Protein AF-A0A3D5Q5V5-F1 (afdb_monomer)

Sequence (72 aa):
MKNHFEMTAWSALVLAADRHENDPVAVDAGVPCKALAPVAGVPMLQRVLDAISASDRIRRITLVGPPRKWLE

pLDDT: mean 90.41, std 13.44, range [42.25, 98.0]

Mean predicted aligned error: 5.4 Å

Foldseek 3Di:
DPPPPPVAADEAEAEFADPDFPDVCCVVQVHRGNQQRDDPHGRVVVVVVVVQVPDPRYDYYHYDHDDVVRVD

Radius of gyration: 15.91 Å; Cα contacts (8 Å, |Δi|>4): 90; chains: 1; bounding box: 49×22×40 Å

Structure (mmCIF, N/CA/C/O backbone):
data_AF-A0A3D5Q5V5-F1
#
_entry.id   AF-A0A3D5Q5V5-F1
#
loop_
_atom_site.group_PDB
_atom_site.id
_atom_site.type_symbol
_atom_site.label_atom_id
_atom_site.label_alt_id
_atom_site.label_comp_id
_atom_site.label_asym_id
_atom_site.label_entity_id
_atom_site.label_seq_id
_atom_site.pdbx_PDB_ins_code
_atom_site.Cartn_x
_atom_site.Cartn_y
_atom_site.Cartn_z
_atom_site.occupancy
_atom_site.B_iso_or_equiv
_atom_site.auth_seq_id
_atom_site.auth_comp_id
_atom_site.auth_asym_id
_atom_site.auth_atom_id
_atom_site.pdbx_PDB_model_num
ATOM 1 N N . MET A 1 1 ? 34.820 1.599 -25.569 1.00 42.25 1 MET A N 1
ATOM 2 C CA . MET A 1 1 ? 33.868 2.523 -24.916 1.00 42.25 1 MET A CA 1
ATOM 3 C C . MET A 1 1 ? 32.696 1.694 -24.401 1.00 42.25 1 MET A C 1
ATOM 5 O O . MET A 1 1 ? 31.908 1.232 -25.213 1.00 42.25 1 MET A O 1
ATOM 9 N N . LYS A 1 2 ? 32.625 1.375 -23.102 1.00 46.09 2 LYS A N 1
ATOM 10 C CA . LYS A 1 2 ? 31.445 0.690 -22.545 1.00 46.09 2 LYS A CA 1
ATOM 11 C C . LYS A 1 2 ? 30.361 1.755 -22.359 1.00 46.09 2 LYS A C 1
ATOM 13 O O . LYS A 1 2 ? 30.577 2.690 -21.593 1.00 46.09 2 LYS A O 1
ATOM 18 N N . ASN A 1 3 ? 29.269 1.659 -23.117 1.00 48.91 3 ASN A N 1
ATOM 19 C CA . ASN A 1 3 ? 28.098 2.526 -22.980 1.00 48.91 3 ASN A CA 1
ATOM 20 C C . ASN A 1 3 ? 27.580 2.419 -21.542 1.00 48.91 3 ASN A C 1
ATOM 22 O O . ASN A 1 3 ? 26.981 1.414 -21.180 1.00 48.91 3 ASN A O 1
ATOM 26 N N . HIS A 1 4 ? 27.816 3.446 -20.727 1.00 51.84 4 HIS A N 1
ATOM 27 C CA . HIS A 1 4 ? 27.416 3.506 -19.316 1.00 51.84 4 HIS A CA 1
ATOM 28 C C . HIS A 1 4 ? 25.911 3.779 -19.127 1.00 51.84 4 HIS A C 1
ATOM 30 O O . HIS A 1 4 ? 25.496 4.297 -18.098 1.00 51.84 4 HIS A O 1
ATOM 36 N N . PHE A 1 5 ? 25.073 3.391 -20.092 1.00 54.91 5 PHE A N 1
ATOM 37 C CA . PHE A 1 5 ? 23.657 3.140 -19.829 1.00 54.91 5 PHE A CA 1
ATOM 38 C C . PHE A 1 5 ? 23.529 1.774 -19.136 1.00 54.91 5 PHE A C 1
ATOM 40 O O . PHE A 1 5 ? 22.822 0.885 -19.605 1.00 54.91 5 PHE A O 1
ATOM 47 N N . GLU A 1 6 ? 24.224 1.580 -18.011 1.00 60.53 6 GLU A N 1
ATOM 48 C CA . GLU A 1 6 ? 23.676 0.664 -17.017 1.00 60.53 6 GLU A CA 1
ATOM 49 C C . GLU A 1 6 ? 22.315 1.244 -16.647 1.00 60.53 6 GLU A C 1
ATOM 51 O O . GLU A 1 6 ? 22.218 2.412 -16.266 1.00 60.53 6 GLU A O 1
ATOM 56 N N . MET A 1 7 ? 21.248 0.469 -16.842 1.00 66.00 7 MET A N 1
ATOM 57 C CA . MET A 1 7 ? 19.909 0.894 -16.458 1.00 66.00 7 MET A CA 1
ATOM 58 C C . MET A 1 7 ? 19.916 1.204 -14.962 1.00 66.00 7 MET A C 1
ATOM 60 O O . MET A 1 7 ? 19.901 0.287 -14.142 1.00 66.00 7 MET A O 1
ATOM 64 N N . THR A 1 8 ? 19.994 2.491 -14.611 1.00 78.75 8 THR A N 1
ATOM 65 C CA . THR A 1 8 ? 20.139 2.931 -13.225 1.00 78.75 8 THR A CA 1
ATOM 66 C C . THR A 1 8 ? 18.978 2.378 -12.411 1.00 78.75 8 THR A C 1
ATOM 68 O O . THR A 1 8 ? 17.815 2.681 -12.686 1.00 78.75 8 THR A O 1
ATOM 71 N N . ALA A 1 9 ? 19.308 1.525 -11.446 1.00 88.50 9 ALA A N 1
ATOM 72 C CA . ALA A 1 9 ? 18.352 0.901 -10.554 1.00 88.50 9 ALA A CA 1
ATOM 73 C C . ALA A 1 9 ? 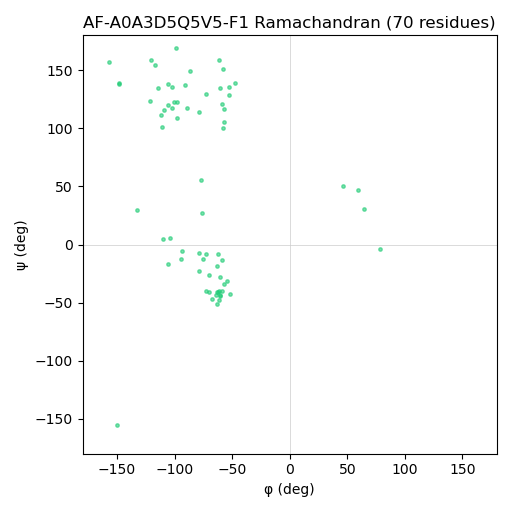18.168 1.756 -9.299 1.00 88.50 9 ALA A C 1
ATOM 75 O O . ALA A 1 9 ? 19.141 2.222 -8.707 1.00 88.50 9 ALA A O 1
ATOM 76 N N . TRP A 1 10 ? 16.921 1.907 -8.863 1.00 95.62 10 TRP A N 1
ATOM 77 C CA . TRP A 1 10 ? 16.557 2.692 -7.689 1.00 95.62 10 TRP A CA 1
ATOM 78 C C . TRP A 1 10 ? 15.843 1.835 -6.645 1.00 95.62 10 TRP A C 1
ATOM 80 O O . TRP A 1 10 ? 15.263 0.784 -6.940 1.00 95.62 10 TRP A O 1
ATOM 90 N N . SER A 1 11 ? 15.878 2.318 -5.406 1.00 96.94 11 SER A N 1
ATOM 91 C CA . SER A 1 11 ? 15.018 1.839 -4.325 1.00 96.94 11 SER A CA 1
ATOM 92 C C . SER A 1 11 ? 13.929 2.875 -4.062 1.00 96.94 11 SER A C 1
ATOM 94 O O . SER A 1 11 ? 14.216 4.070 -4.032 1.00 96.94 11 SER A O 1
ATOM 96 N N . ALA A 1 12 ? 12.698 2.421 -3.853 1.00 98.00 12 ALA A N 1
ATOM 97 C CA . ALA A 1 12 ? 11.570 3.266 -3.489 1.00 98.00 12 ALA A CA 1
ATOM 98 C C . ALA A 1 12 ? 11.275 3.149 -1.986 1.00 98.00 12 ALA A C 1
ATOM 100 O O . ALA A 1 12 ? 11.227 2.045 -1.444 1.00 98.00 12 ALA A O 1
ATOM 101 N N . LEU A 1 13 ? 11.045 4.285 -1.326 1.00 98.00 13 LEU A N 1
ATOM 102 C CA . LEU A 1 13 ? 10.508 4.365 0.032 1.00 98.00 13 LEU A CA 1
ATOM 103 C C . LEU A 1 13 ? 9.077 4.902 -0.051 1.00 98.00 13 LEU A C 1
ATOM 105 O O . LEU A 1 13 ? 8.869 6.040 -0.468 1.00 98.00 13 LEU A O 1
ATOM 109 N N . VAL A 1 14 ? 8.102 4.087 0.339 1.00 97.75 14 VAL A N 1
ATOM 110 C CA . VAL A 1 14 ? 6.682 4.447 0.338 1.00 97.75 14 VAL A CA 1
ATOM 111 C C . VAL A 1 14 ? 6.262 4.765 1.767 1.00 97.75 14 VAL A C 1
ATOM 113 O O . VAL A 1 14 ? 6.319 3.896 2.634 1.00 97.75 14 VAL A O 1
ATOM 116 N N . LEU A 1 15 ? 5.844 6.007 2.009 1.00 97.19 15 LEU A N 1
ATOM 117 C CA . LEU A 1 15 ? 5.288 6.452 3.287 1.00 97.19 15 LEU A CA 1
ATOM 118 C C . LEU A 1 15 ? 3.761 6.429 3.190 1.00 97.19 15 LEU A C 1
ATOM 120 O O . LEU A 1 15 ? 3.178 7.244 2.478 1.00 97.19 15 LEU A O 1
ATOM 124 N N . ALA A 1 16 ? 3.120 5.489 3.877 1.00 95.94 16 ALA A N 1
ATOM 125 C CA . ALA A 1 16 ? 1.690 5.213 3.728 1.00 95.94 16 ALA A CA 1
ATOM 126 C C . ALA A 1 16 ? 0.956 5.093 5.071 1.00 95.94 16 ALA A C 1
ATOM 128 O O . ALA A 1 16 ? -0.003 4.342 5.184 1.00 95.94 16 ALA A O 1
ATOM 129 N N . ALA A 1 17 ? 1.428 5.792 6.101 1.00 92.44 17 ALA A N 1
ATOM 130 C CA . ALA A 1 17 ? 0.749 5.887 7.390 1.00 92.44 17 ALA A CA 1
ATOM 131 C C . ALA A 1 17 ? -0.044 7.200 7.506 1.00 92.44 17 ALA A C 1
ATOM 133 O O . ALA A 1 17 ? 0.124 8.128 6.706 1.00 92.44 17 ALA A O 1
ATOM 134 N N . ASP A 1 18 ? -0.876 7.291 8.539 1.00 91.94 18 ASP A N 1
ATOM 135 C CA . ASP A 1 18 ? -1.550 8.532 8.906 1.00 91.94 18 ASP A CA 1
ATOM 136 C C . ASP A 1 18 ? -0.686 9.391 9.827 1.00 91.94 18 ASP A C 1
ATOM 138 O O . ASP A 1 18 ? 0.140 8.899 10.593 1.00 91.94 18 ASP A O 1
ATOM 142 N N . ARG A 1 19 ? -0.861 10.712 9.723 1.00 86.31 19 ARG A N 1
ATOM 143 C CA . ARG A 1 19 ? -0.114 11.690 10.534 1.00 86.31 19 ARG A CA 1
ATOM 144 C C . ARG A 1 19 ? -0.673 11.831 11.953 1.00 86.31 19 ARG A C 1
ATOM 146 O O . ARG A 1 19 ? 0.029 12.292 12.843 1.00 86.31 19 ARG A O 1
ATOM 153 N N . HIS A 1 20 ? -1.937 11.481 12.130 1.00 85.00 20 HIS A N 1
ATOM 154 C CA . HIS A 1 20 ? -2.726 11.658 13.341 1.00 85.00 20 HIS A CA 1
ATOM 155 C C . HIS A 1 20 ? -3.869 10.646 13.297 1.00 85.00 20 HIS A C 1
ATOM 157 O O . HIS A 1 20 ? -4.252 10.182 12.220 1.00 85.00 20 HIS A O 1
ATOM 163 N N . GLU A 1 21 ? -4.404 10.318 14.468 1.00 80.06 21 GLU A N 1
ATOM 164 C CA . GLU A 1 21 ? -5.633 9.539 14.582 1.00 80.06 21 GLU A CA 1
ATOM 165 C C . GLU A 1 21 ? -6.788 10.251 13.858 1.00 80.06 21 GLU A C 1
ATOM 167 O O . GLU A 1 21 ? -6.807 11.481 13.767 1.00 80.06 21 GLU A O 1
ATOM 172 N N . ASN A 1 22 ? -7.757 9.480 13.357 1.00 86.88 22 ASN A N 1
ATOM 173 C CA . ASN A 1 22 ? -8.938 9.987 12.647 1.00 86.88 22 ASN A CA 1
ATOM 174 C C . ASN A 1 22 ? -8.613 10.807 11.383 1.00 86.88 22 ASN A C 1
ATOM 176 O O . ASN A 1 22 ? -9.180 11.881 11.174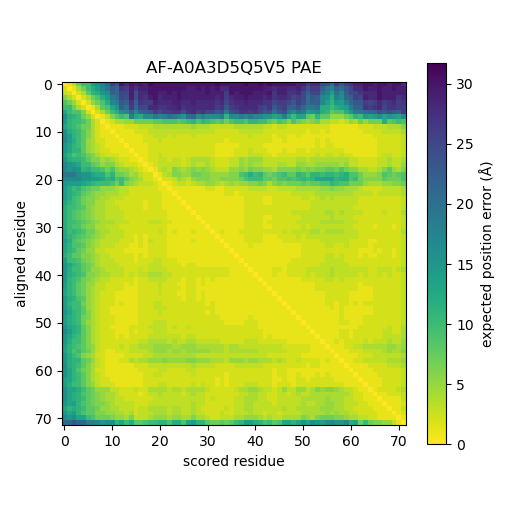 1.00 86.88 22 ASN A O 1
ATOM 180 N N . ASP A 1 23 ? -7.712 10.315 10.522 1.00 94.19 23 ASP A N 1
ATOM 181 C CA . ASP A 1 23 ? -7.524 10.911 9.193 1.00 94.19 23 ASP A CA 1
ATOM 182 C C . ASP A 1 23 ? -8.884 10.997 8.462 1.00 94.19 23 ASP A C 1
ATOM 184 O O . ASP A 1 23 ? -9.585 9.984 8.390 1.00 94.19 23 ASP A O 1
ATOM 188 N N . PRO A 1 24 ? -9.286 12.168 7.926 1.00 95.44 24 PRO A N 1
ATOM 189 C CA . PRO A 1 24 ? -10.623 12.346 7.360 1.00 95.4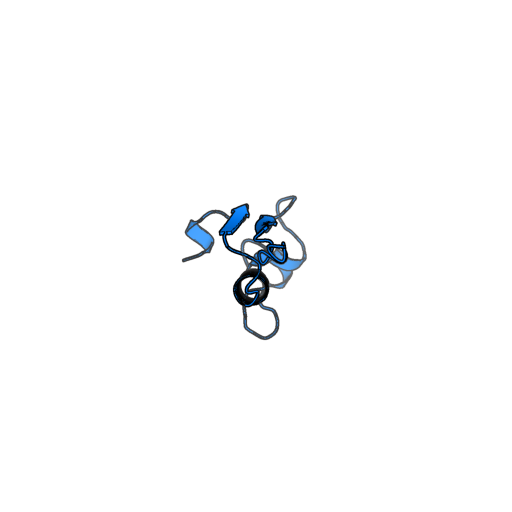4 24 PRO A CA 1
ATOM 190 C C . PRO A 1 24 ? -10.963 11.354 6.247 1.00 95.44 24 PRO A C 1
ATOM 192 O O . PRO A 1 24 ? -12.109 10.929 6.141 1.00 95.44 24 PRO A O 1
ATOM 195 N N . VAL A 1 25 ? -9.973 10.953 5.443 1.00 96.06 25 VAL A N 1
ATOM 196 C CA . VAL A 1 25 ? -10.176 9.978 4.364 1.00 96.06 25 VAL A CA 1
ATOM 197 C C . VAL A 1 25 ? -10.372 8.581 4.942 1.00 96.06 25 VAL A C 1
ATOM 199 O O . VAL A 1 25 ? -11.212 7.832 4.457 1.00 96.06 25 VAL A O 1
ATOM 202 N N . ALA A 1 26 ? -9.618 8.227 5.985 1.00 96.06 26 ALA A N 1
ATOM 203 C CA . ALA A 1 26 ? -9.77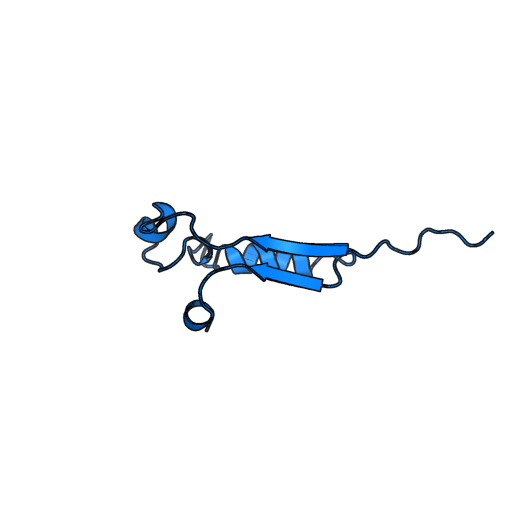7 6.949 6.670 1.00 96.06 26 ALA A CA 1
ATOM 204 C C . ALA A 1 26 ? -11.161 6.836 7.332 1.00 96.06 26 ALA A C 1
ATOM 206 O O . ALA A 1 26 ? -11.823 5.807 7.202 1.00 96.06 26 ALA A O 1
ATOM 207 N N . VAL A 1 27 ? -11.609 7.917 7.981 1.00 96.81 27 VAL A N 1
ATOM 208 C CA . VAL A 1 27 ? -12.925 8.011 8.628 1.00 96.81 27 VAL A CA 1
ATOM 209 C C . VAL A 1 27 ? -14.051 7.881 7.605 1.00 96.81 27 VAL A C 1
ATOM 211 O O . VAL A 1 27 ? -14.927 7.040 7.786 1.00 96.81 27 VAL A O 1
ATOM 214 N N . ASP A 1 28 ? -14.012 8.668 6.527 1.00 97.62 28 ASP A N 1
ATOM 215 C CA . ASP A 1 28 ? -15.037 8.645 5.474 1.00 97.62 28 ASP A CA 1
ATOM 216 C C . ASP A 1 28 ? -15.119 7.277 4.779 1.00 97.62 28 ASP A C 1
ATOM 218 O O . ASP A 1 28 ? -16.202 6.740 4.555 1.00 97.62 28 ASP A O 1
ATOM 222 N N . ALA A 1 29 ? -13.966 6.654 4.523 1.00 96.88 29 ALA A N 1
ATOM 223 C CA . ALA A 1 29 ? -13.893 5.332 3.913 1.00 96.88 29 ALA A CA 1
ATOM 224 C C . ALA A 1 29 ? -14.164 4.167 4.887 1.00 96.88 29 ALA A C 1
ATOM 226 O O . ALA A 1 29 ? -14.224 3.018 4.445 1.00 96.88 29 ALA A O 1
ATOM 227 N N . GLY A 1 30 ? -14.297 4.424 6.193 1.00 96.19 30 GLY A N 1
ATOM 228 C CA . GLY A 1 30 ? -14.516 3.385 7.204 1.00 96.19 30 GLY A CA 1
ATOM 229 C C . GLY A 1 30 ? -13.348 2.402 7.362 1.00 96.19 30 GLY A C 1
ATOM 230 O O . GLY A 1 30 ? -13.565 1.232 7.677 1.00 96.19 30 GLY A O 1
ATOM 231 N N . VAL A 1 31 ? -12.112 2.850 7.129 1.00 95.31 31 VAL A N 1
ATOM 232 C CA . VAL A 1 31 ? -10.893 2.026 7.203 1.00 95.31 31 VAL A CA 1
ATOM 233 C C . VAL A 1 31 ? -9.953 2.524 8.305 1.00 95.31 31 VAL A C 1
ATOM 235 O O . VAL A 1 31 ? -9.955 3.708 8.632 1.00 95.31 31 VAL A O 1
ATOM 238 N N . PRO A 1 32 ? -9.093 1.662 8.878 1.00 93.94 32 PRO A N 1
ATOM 239 C CA . PRO A 1 32 ? -8.222 2.057 9.988 1.00 93.94 32 PRO A CA 1
ATOM 240 C C . PRO A 1 32 ? -7.023 2.919 9.565 1.00 93.94 32 PRO A C 1
ATOM 242 O O . PRO A 1 32 ? -6.334 3.467 10.421 1.00 93.94 32 PRO A O 1
ATOM 245 N N . CYS A 1 33 ? -6.743 3.014 8.262 1.00 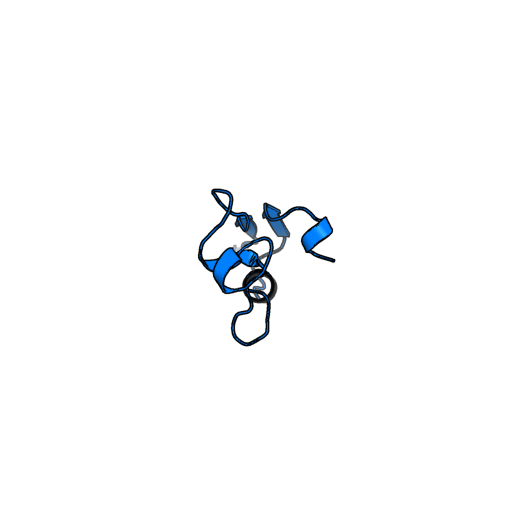95.31 33 CYS A N 1
ATOM 246 C CA . CYS A 1 33 ? -5.696 3.867 7.719 1.00 95.31 33 CYS A CA 1
ATOM 247 C C . CYS A 1 33 ? -6.076 4.367 6.328 1.00 95.31 33 CYS A C 1
ATOM 249 O O . CYS A 1 33 ? -6.543 3.568 5.510 1.00 95.31 33 CYS A O 1
ATOM 251 N N . LYS A 1 34 ? -5.817 5.641 6.000 1.00 95.81 34 LYS A N 1
ATOM 252 C CA . LYS A 1 34 ? -6.234 6.193 4.694 1.00 95.81 34 LYS A CA 1
ATOM 253 C C . LYS A 1 34 ? -5.614 5.467 3.509 1.00 95.81 34 LYS A C 1
ATOM 255 O O . LYS A 1 34 ? -6.201 5.423 2.436 1.00 95.81 34 LYS A O 1
ATOM 260 N N . ALA A 1 35 ? -4.430 4.887 3.693 1.00 96.81 35 ALA A N 1
ATOM 261 C CA . ALA A 1 35 ? -3.750 4.131 2.651 1.00 96.81 35 ALA A CA 1
ATOM 262 C C . ALA A 1 35 ? -4.550 2.887 2.221 1.00 96.81 35 ALA A C 1
ATOM 264 O O . ALA A 1 35 ? -4.337 2.361 1.132 1.00 96.81 35 ALA A O 1
ATOM 265 N N . LEU A 1 36 ? -5.496 2.437 3.046 1.00 96.75 36 LEU A N 1
ATOM 266 C CA . LEU A 1 36 ? -6.401 1.331 2.752 1.00 96.75 36 LEU A CA 1
ATOM 267 C C . LEU A 1 36 ? -7.730 1.797 2.147 1.00 96.75 36 LEU A C 1
ATOM 269 O O . LEU A 1 36 ? -8.525 0.957 1.734 1.00 96.75 36 LEU A O 1
ATOM 273 N N . ALA A 1 37 ? -7.974 3.110 2.066 1.00 97.25 37 ALA A N 1
ATOM 274 C CA . ALA A 1 37 ? -9.206 3.639 1.503 1.00 97.25 37 ALA A CA 1
ATOM 275 C C . ALA A 1 37 ? -9.345 3.188 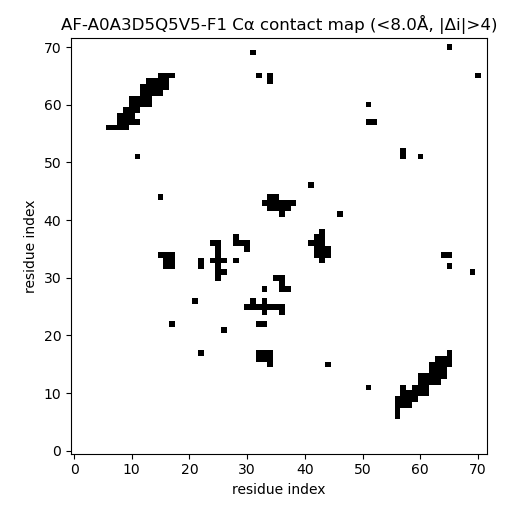0.038 1.00 97.25 37 ALA A C 1
ATOM 277 O O . ALA A 1 37 ? -8.368 3.249 -0.726 1.00 97.25 37 ALA A O 1
ATOM 278 N N . PRO A 1 38 ? -10.532 2.715 -0.373 1.00 97.88 38 PRO A N 1
ATOM 279 C CA . PRO A 1 38 ? -10.736 2.215 -1.716 1.00 97.88 38 PRO A CA 1
ATOM 280 C C . PRO A 1 38 ? -10.769 3.377 -2.708 1.00 97.88 38 PRO A C 1
ATOM 282 O O . PRO A 1 38 ? -11.540 4.323 -2.581 1.00 97.88 38 PRO A O 1
ATOM 285 N N . VAL A 1 39 ? -9.975 3.264 -3.764 1.00 97.12 39 VAL A N 1
ATOM 286 C CA . VAL A 1 39 ? -10.060 4.114 -4.951 1.00 97.12 39 VAL A CA 1
ATOM 287 C C . VAL A 1 39 ? -10.549 3.221 -6.077 1.00 97.12 39 VAL A C 1
ATOM 289 O O . VAL A 1 39 ? -9.837 2.299 -6.477 1.00 97.12 39 VAL A O 1
ATOM 292 N N . ALA A 1 40 ? -11.777 3.438 -6.553 1.00 97.00 40 ALA A N 1
ATOM 293 C CA . ALA A 1 40 ? -12.444 2.556 -7.519 1.00 97.00 40 ALA A CA 1
ATOM 294 C C . ALA A 1 40 ? -12.317 1.060 -7.140 1.00 97.00 40 ALA A C 1
ATOM 296 O O . ALA A 1 40 ? -11.849 0.245 -7.932 1.00 97.00 40 ALA A O 1
ATOM 297 N N . GLY A 1 41 ? -12.644 0.732 -5.884 1.00 97.25 41 GLY A N 1
ATOM 298 C CA . GLY A 1 41 ? -12.664 -0.639 -5.355 1.00 97.25 41 GLY A CA 1
ATOM 299 C C . GLY A 1 41 ? -11.307 -1.257 -4.991 1.00 97.25 41 GLY A C 1
ATOM 300 O O . GLY A 1 41 ? -11.286 -2.356 -4.452 1.00 97.25 41 GLY A O 1
ATOM 301 N N . VAL A 1 42 ? -10.184 -0.577 -5.242 1.00 97.81 42 VAL A N 1
ATOM 302 C CA . VAL A 1 42 ? -8.832 -1.078 -4.924 1.00 97.81 42 VAL A CA 1
ATOM 303 C C . VAL A 1 42 ? -8.200 -0.194 -3.849 1.00 97.81 42 VAL A C 1
ATOM 305 O O . VAL A 1 42 ? -8.269 1.030 -4.000 1.00 97.81 42 VAL A O 1
ATOM 308 N N . PRO A 1 43 ? -7.558 -0.754 -2.805 1.00 97.56 43 PRO A N 1
ATOM 309 C CA . PRO A 1 43 ? -6.869 0.044 -1.794 1.00 97.56 43 PRO A CA 1
ATOM 310 C C . PRO A 1 43 ? -5.869 1.024 -2.418 1.00 97.56 43 PRO A C 1
ATOM 312 O O . PRO A 1 43 ? -5.091 0.656 -3.304 1.00 97.56 43 PRO A O 1
ATOM 315 N N . MET A 1 44 ? -5.863 2.270 -1.942 1.00 97.44 44 MET A N 1
ATOM 316 C CA . MET A 1 44 ? -4.956 3.322 -2.418 1.00 97.44 44 MET A CA 1
ATOM 317 C C . MET A 1 44 ? -3.485 2.873 -2.407 1.00 97.44 44 MET A C 1
ATOM 319 O O . MET A 1 44 ? -2.763 3.094 -3.380 1.00 97.44 44 MET A O 1
ATOM 323 N N . LEU A 1 45 ? -3.058 2.183 -1.346 1.00 97.50 45 LEU A N 1
ATOM 324 C CA . LEU A 1 45 ? -1.715 1.624 -1.204 1.00 97.50 45 LEU A CA 1
ATOM 325 C C . LEU A 1 45 ? -1.392 0.603 -2.297 1.00 97.50 45 LEU A C 1
ATOM 327 O O . LEU A 1 45 ? -0.309 0.668 -2.874 1.00 97.50 45 LEU A O 1
ATOM 331 N N . GLN A 1 46 ? -2.321 -0.303 -2.613 1.00 97.31 46 GLN A N 1
ATOM 332 C CA . GLN A 1 46 ? -2.102 -1.323 -3.639 1.00 97.31 46 GLN A CA 1
ATOM 333 C C . GLN A 1 46 ? -1.840 -0.670 -4.998 1.00 97.31 46 GLN A C 1
ATOM 335 O O . GLN A 1 46 ? -0.873 -1.017 -5.665 1.00 97.31 46 GLN A O 1
ATOM 340 N N . ARG A 1 47 ? -2.609 0.366 -5.356 1.00 97.81 47 ARG A N 1
ATOM 341 C CA . ARG A 1 47 ? -2.399 1.116 -6.608 1.00 97.81 47 ARG A CA 1
ATOM 342 C C . ARG A 1 47 ? -1.003 1.732 -6.701 1.00 97.81 47 ARG A C 1
ATOM 344 O O . ARG A 1 47 ? -0.400 1.728 -7.772 1.00 97.81 47 ARG A O 1
ATOM 351 N N . VAL A 1 48 ? -0.491 2.267 -5.591 1.00 97.50 48 VAL A N 1
ATOM 352 C CA . VAL A 1 48 ? 0.865 2.835 -5.522 1.00 97.50 48 VAL A CA 1
ATOM 353 C C . VAL A 1 48 ? 1.915 1.738 -5.680 1.00 97.50 48 VAL A C 1
ATOM 355 O O . VAL A 1 48 ? 2.853 1.899 -6.461 1.00 97.50 48 VAL A O 1
ATOM 358 N N . LEU A 1 49 ? 1.759 0.621 -4.968 1.00 97.56 49 LEU A N 1
ATOM 359 C CA . LEU A 1 49 ? 2.686 -0.506 -5.052 1.00 97.56 49 LEU A CA 1
ATOM 360 C C . LEU A 1 49 ? 2.702 -1.124 -6.452 1.00 97.56 49 LEU A C 1
ATOM 362 O O . LEU A 1 49 ? 3.789 -1.391 -6.961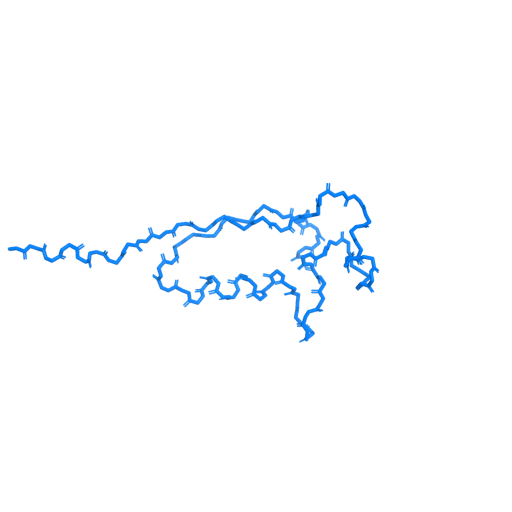 1.00 97.56 49 LEU A O 1
ATOM 366 N N . ASP A 1 50 ? 1.546 -1.273 -7.097 1.00 97.88 50 ASP A N 1
ATOM 367 C CA . ASP A 1 50 ? 1.432 -1.766 -8.473 1.00 97.88 50 ASP A CA 1
ATOM 368 C C . ASP A 1 50 ? 2.159 -0.838 -9.451 1.00 97.88 50 ASP A C 1
ATOM 370 O O . ASP A 1 50 ? 2.975 -1.294 -10.252 1.00 97.88 50 ASP A O 1
ATOM 374 N N . ALA A 1 51 ? 1.934 0.476 -9.348 1.00 97.75 51 ALA A N 1
ATOM 375 C CA . ALA A 1 51 ? 2.578 1.460 -10.217 1.00 97.75 51 ALA A CA 1
ATOM 376 C C . ALA A 1 51 ? 4.109 1.475 -10.063 1.00 97.75 51 ALA A C 1
ATOM 378 O O . ALA A 1 51 ? 4.835 1.565 -11.053 1.00 97.75 51 ALA A O 1
ATOM 379 N N . ILE A 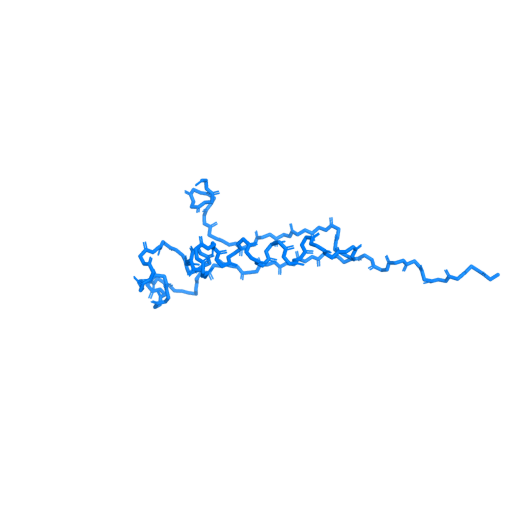1 52 ? 4.611 1.373 -8.828 1.00 97.12 52 ILE A N 1
ATOM 380 C CA . ILE A 1 52 ? 6.054 1.321 -8.556 1.00 97.12 52 ILE A CA 1
ATOM 381 C C . ILE A 1 52 ? 6.641 -0.015 -9.030 1.00 97.12 52 ILE A C 1
ATOM 383 O O . ILE A 1 52 ? 7.726 -0.026 -9.612 1.00 97.12 52 ILE A O 1
ATOM 387 N N . SER A 1 53 ? 5.930 -1.126 -8.819 1.00 96.50 53 SER A N 1
ATOM 388 C CA . SER A 1 53 ? 6.381 -2.472 -9.204 1.00 96.50 53 SER A CA 1
ATOM 389 C C . SER A 1 53 ? 6.393 -2.684 -10.718 1.00 96.50 53 SER A C 1
ATOM 391 O O . SER A 1 53 ? 7.186 -3.480 -11.210 1.00 96.50 53 SER A O 1
ATOM 393 N N . ALA A 1 54 ? 5.563 -1.951 -11.464 1.00 97.38 54 ALA A N 1
ATOM 394 C CA . ALA A 1 54 ? 5.555 -1.967 -12.926 1.00 97.38 54 ALA A CA 1
ATOM 395 C C . ALA A 1 54 ? 6.770 -1.258 -13.562 1.00 97.38 54 ALA A C 1
ATOM 397 O O . ALA A 1 54 ? 6.942 -1.303 -14.778 1.00 97.38 54 ALA A O 1
ATOM 398 N N . SER A 1 55 ? 7.607 -0.576 -12.772 1.00 95.00 55 SER A N 1
ATOM 399 C CA . SER A 1 55 ? 8.798 0.111 -13.271 1.00 95.00 55 SER A CA 1
ATOM 400 C C . SER A 1 55 ? 10.020 -0.805 -13.275 1.00 95.00 55 SER A C 1
ATOM 402 O O . SER A 1 55 ? 10.552 -1.148 -12.219 1.00 95.00 55 SER A O 1
ATOM 404 N N . ASP A 1 56 ? 10.582 -1.061 -14.460 1.00 93.62 56 ASP A N 1
ATOM 405 C CA . ASP A 1 56 ? 11.829 -1.832 -14.637 1.00 93.62 56 ASP A CA 1
ATOM 406 C C . ASP A 1 56 ? 13.068 -1.187 -13.983 1.00 93.62 56 ASP A C 1
ATOM 408 O O . ASP A 1 56 ? 14.155 -1.775 -13.927 1.00 93.62 56 ASP A O 1
ATOM 412 N N . ARG A 1 57 ? 12.923 0.050 -13.493 1.00 94.00 57 ARG A N 1
ATOM 413 C CA . ARG A 1 57 ? 13.982 0.813 -12.827 1.00 94.00 57 ARG A CA 1
ATOM 414 C C . ARG A 1 57 ? 13.955 0.669 -11.307 1.00 94.00 57 ARG A C 1
ATOM 416 O O . ARG A 1 57 ? 14.928 1.068 -10.670 1.00 94.00 57 ARG A O 1
ATOM 423 N N . ILE A 1 58 ? 12.894 0.122 -10.710 1.00 96.19 58 ILE A N 1
ATOM 424 C CA . ILE A 1 58 ? 12.803 -0.072 -9.256 1.00 96.19 58 ILE A CA 1
ATOM 425 C C . ILE A 1 58 ? 13.126 -1.523 -8.906 1.00 96.19 58 ILE A C 1
ATOM 427 O O . ILE A 1 58 ? 12.484 -2.451 -9.381 1.00 96.19 58 ILE A O 1
ATOM 431 N N . ARG A 1 59 ? 14.132 -1.735 -8.051 1.00 95.00 59 ARG A N 1
ATOM 432 C CA . ARG A 1 59 ? 14.557 -3.087 -7.625 1.00 95.00 59 ARG A CA 1
ATOM 433 C C . ARG A 1 59 ? 14.139 -3.444 -6.206 1.00 95.00 59 ARG A C 1
ATOM 435 O O . ARG A 1 59 ? 14.195 -4.609 -5.824 1.00 95.00 59 ARG A O 1
ATOM 442 N N . ARG A 1 60 ? 13.764 -2.445 -5.410 1.00 96.50 60 ARG A N 1
ATOM 443 C CA . ARG A 1 60 ? 13.376 -2.614 -4.011 1.00 96.50 60 ARG A CA 1
ATOM 444 C C . ARG A 1 60 ? 12.330 -1.581 -3.640 1.00 96.50 60 ARG A C 1
ATOM 446 O O . ARG A 1 60 ? 12.485 -0.408 -3.972 1.00 96.50 60 ARG A O 1
ATOM 453 N N . ILE A 1 61 ? 11.324 -2.019 -2.896 1.00 97.69 61 ILE A N 1
ATOM 454 C CA . ILE A 1 61 ? 10.313 -1.155 -2.297 1.00 97.69 61 ILE A CA 1
ATOM 455 C C . ILE A 1 61 ? 10.354 -1.384 -0.790 1.00 97.69 61 ILE A C 1
ATOM 457 O O . ILE A 1 61 ? 10.213 -2.515 -0.326 1.00 97.69 61 ILE A O 1
ATOM 461 N N . THR A 1 62 ? 10.559 -0.315 -0.032 1.00 98.00 62 THR A N 1
ATOM 462 C CA . THR A 1 62 ? 10.403 -0.303 1.421 1.00 98.00 62 THR A CA 1
ATOM 463 C C . THR A 1 62 ? 9.117 0.439 1.743 1.00 98.00 62 THR A C 1
ATOM 465 O O . THR A 1 62 ? 8.979 1.612 1.401 1.00 98.00 62 THR A O 1
ATOM 468 N N . LEU A 1 63 ? 8.183 -0.233 2.408 1.00 97.38 63 LEU A N 1
ATOM 469 C CA . LEU A 1 63 ? 6.947 0.370 2.891 1.00 97.38 63 LEU A CA 1
ATOM 470 C C . LEU A 1 63 ? 7.100 0.744 4.367 1.00 97.38 63 LEU A C 1
ATOM 472 O O . LEU A 1 63 ? 7.358 -0.119 5.205 1.00 97.38 63 LEU A O 1
ATOM 476 N N . VAL A 1 64 ? 6.896 2.019 4.682 1.00 96.69 64 VAL A N 1
ATOM 477 C CA . VAL A 1 64 ? 6.686 2.514 6.045 1.00 96.69 64 VAL A CA 1
ATOM 478 C C . VAL A 1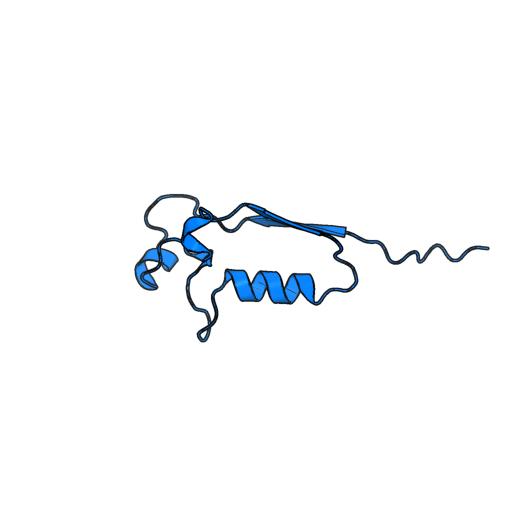 64 ? 5.238 2.964 6.112 1.00 96.69 64 VAL A C 1
ATOM 480 O O . VAL A 1 64 ? 4.868 4.011 5.581 1.00 96.69 64 VAL A O 1
ATOM 483 N N . GLY A 1 65 ? 4.392 2.125 6.689 1.00 93.94 65 GLY A N 1
ATOM 484 C CA . GLY A 1 65 ? 2.952 2.264 6.538 1.00 93.94 65 GLY A CA 1
ATOM 485 C C . GLY A 1 65 ? 2.180 1.748 7.744 1.00 93.94 65 GLY A C 1
ATOM 486 O O . GLY A 1 65 ? 2.721 1.740 8.854 1.00 93.94 65 GLY A O 1
ATOM 487 N N . PRO A 1 66 ? 0.915 1.348 7.542 1.00 93.44 66 PRO A N 1
ATOM 488 C CA . PRO A 1 66 ? 0.076 0.879 8.629 1.00 93.44 66 PRO A CA 1
ATOM 489 C C . PRO A 1 66 ? 0.670 -0.371 9.302 1.00 93.44 66 PRO A C 1
ATOM 491 O O . PRO A 1 66 ? 1.458 -1.101 8.690 1.00 93.44 66 PRO A O 1
ATOM 494 N N . PRO A 1 67 ? 0.272 -0.656 10.555 1.00 92.38 67 PRO A N 1
ATOM 495 C CA . PRO A 1 67 ? 0.559 -1.920 11.214 1.00 92.38 67 PRO A CA 1
ATOM 496 C C . PRO A 1 67 ? 0.250 -3.115 10.312 1.00 92.38 67 PRO A C 1
ATOM 498 O O . PRO A 1 67 ? -0.797 -3.164 9.670 1.00 92.38 67 PRO A O 1
ATOM 501 N N . ARG A 1 68 ? 1.129 -4.121 10.331 1.00 92.06 68 ARG A N 1
ATOM 502 C CA . ARG A 1 68 ? 1.020 -5.303 9.460 1.00 92.06 68 ARG A CA 1
ATOM 503 C C . ARG A 1 68 ? -0.327 -6.029 9.569 1.00 92.06 68 ARG A C 1
ATOM 505 O O . ARG A 1 68 ? -0.817 -6.513 8.564 1.00 92.06 68 ARG A O 1
ATOM 512 N N . LYS A 1 69 ? -0.958 -6.001 10.749 1.00 93.75 69 LYS A N 1
ATOM 513 C CA . LYS A 1 69 ? -2.308 -6.539 11.005 1.00 93.75 69 LYS A CA 1
ATOM 514 C C . LYS A 1 69 ? -3.430 -5.924 10.150 1.00 93.75 69 LYS A C 1
ATOM 516 O O . LYS A 1 69 ? -4.545 -6.418 10.188 1.00 93.75 69 LYS A O 1
ATOM 521 N N . TRP A 1 70 ? -3.182 -4.804 9.471 1.00 90.88 70 TRP A N 1
ATOM 522 C CA . TRP A 1 70 ? -4.142 -4.160 8.566 1.00 90.88 70 TRP A CA 1
ATOM 523 C C . TRP A 1 70 ? -3.816 -4.405 7.083 1.00 90.88 70 TRP A C 1
ATOM 525 O O . TRP A 1 70 ? -4.446 -3.802 6.221 1.00 90.88 70 TRP A O 1
ATOM 535 N N . LEU A 1 71 ? -2.807 -5.232 6.789 1.00 86.50 71 LEU A N 1
ATOM 536 C CA . LEU A 1 71 ? -2.357 -5.581 5.435 1.00 86.50 71 LEU A CA 1
ATOM 537 C C . LEU A 1 71 ? -2.667 -7.042 5.058 1.00 86.50 71 LEU A C 1
ATOM 539 O O . LEU A 1 71 ? -2.197 -7.498 4.019 1.00 86.50 71 LEU A O 1
ATOM 543 N N . GLU A 1 72 ? -3.377 -7.771 5.921 1.00 69.81 72 GLU A N 1
ATOM 544 C CA . GLU A 1 72 ? -3.750 -9.182 5.737 1.00 69.81 72 GLU A CA 1
ATOM 545 C C . GLU A 1 72 ? -5.091 -9.335 5.016 1.00 69.81 72 GLU A C 1
ATOM 547 O O . GLU A 1 72 ? -6.012 -8.535 5.306 1.00 69.81 72 GLU A O 1
#

Secondary structure (DSSP, 8-state):
---------EEEEEE-S-SSSS-HHHHHTT-SSGGGSEETTEEHHHHHHHHHHT-TTEEEEEEE-S-GGG--

Solvent-accessible surface area (backbone atoms only — not comparable to full-atom values): 4540 Å² total; per-residue (Å²): 134,83,78,81,75,62,79,70,72,42,73,46,78,45,82,42,58,67,97,53,86,80,43,67,60,6,58,75,59,74,36,98,37,46,36,58,22,64,54,94,86,39,34,45,46,55,57,52,52,51,60,51,66,71,32,95,41,50,81,44,78,46,78,50,48,65,66,69,91,77,74,116